Protein AF-A0A528FIL7-F1 (afdb_monomer_lite)

pLDDT: mean 72.05, std 11.56, range [48.19, 90.88]

Secondary structure (DSSP, 8-state):
-PPP--SEEEEE-TTS-EEEEE-TTHHHHHHHTT--HHHHHHHHHHHHT-SS-TTBTTBSHHHHHHTT--HHHHTT-

Structure (mmCIF, N/CA/C/O backbone):
data_AF-A0A528FIL7-F1
#
_entry.id   AF-A0A528FIL7-F1
#
loop_
_atom_site.group_PDB
_atom_site.id
_atom_site.type_symbol
_atom_site.label_atom_id
_atom_site.label_alt_id
_atom_site.label_comp_id
_atom_site.label_asym_id
_atom_site.label_entity_id
_atom_site.label_seq_id
_atom_site.pdbx_PDB_ins_code
_atom_site.Cartn_x
_atom_site.Cartn_y
_atom_site.Cartn_z
_atom_site.occupancy
_atom_site.B_iso_or_equiv
_atom_site.auth_seq_id
_atom_site.auth_comp_id
_atom_site.auth_asym_id
_atom_site.auth_atom_id
_atom_site.pdbx_PDB_model_num
ATOM 1 N N . ILE A 1 1 ? -25.503 -3.536 -8.692 1.00 53.09 1 ILE A N 1
ATOM 2 C CA . ILE A 1 1 ? -24.053 -3.285 -8.861 1.00 53.09 1 ILE A CA 1
ATOM 3 C C . ILE A 1 1 ? -23.358 -4.261 -7.937 1.00 53.09 1 ILE A C 1
ATOM 5 O O . ILE A 1 1 ? -23.633 -4.230 -6.746 1.00 53.09 1 ILE A O 1
ATOM 9 N N . GLU A 1 2 ? -22.598 -5.193 -8.497 1.00 48.19 2 GLU A N 1
ATOM 10 C CA . GLU A 1 2 ? -21.875 -6.205 -7.725 1.00 48.19 2 GLU A CA 1
ATOM 11 C C . GLU A 1 2 ? -20.599 -5.565 -7.146 1.00 48.19 2 GLU A C 1
ATOM 13 O O . GLU A 1 2 ? -19.948 -4.796 -7.862 1.00 48.19 2 GLU A O 1
ATOM 18 N N . PRO A 1 3 ? -20.270 -5.779 -5.860 1.00 60.72 3 PRO A N 1
ATOM 19 C CA . PRO A 1 3 ? -19.083 -5.186 -5.264 1.00 60.72 3 PRO A CA 1
ATOM 20 C C . PRO A 1 3 ? -17.824 -5.807 -5.870 1.00 60.72 3 PRO A C 1
ATOM 22 O O . PRO A 1 3 ? -17.719 -7.020 -6.040 1.00 60.72 3 PRO A O 1
ATOM 25 N N . ASP A 1 4 ? -16.848 -4.963 -6.188 1.00 65.25 4 ASP A N 1
ATOM 26 C CA . ASP A 1 4 ? -15.574 -5.435 -6.705 1.00 65.25 4 ASP A CA 1
ATOM 27 C C . ASP A 1 4 ? -14.809 -6.231 -5.644 1.00 65.25 4 ASP A C 1
ATOM 29 O O . ASP A 1 4 ? -14.463 -5.710 -4.589 1.00 65.25 4 ASP A O 1
ATOM 33 N N . PHE A 1 5 ? -14.505 -7.494 -5.945 1.00 65.06 5 PHE A N 1
ATOM 34 C CA . PHE A 1 5 ? -13.722 -8.364 -5.060 1.00 65.06 5 PHE A CA 1
ATOM 35 C C . PHE A 1 5 ? -12.227 -8.024 -5.043 1.00 65.06 5 PHE A C 1
ATOM 37 O O . PHE A 1 5 ? -11.524 -8.330 -4.082 1.00 65.06 5 PHE A O 1
ATOM 44 N N . ALA A 1 6 ? -11.719 -7.408 -6.112 1.00 68.00 6 ALA A N 1
ATOM 45 C CA . ALA A 1 6 ? -10.310 -7.058 -6.228 1.00 68.00 6 ALA A CA 1
ATOM 46 C C . ALA A 1 6 ? -10.040 -5.660 -5.656 1.00 68.00 6 ALA A C 1
ATOM 48 O O . ALA A 1 6 ? -10.708 -4.693 -6.018 1.00 68.00 6 ALA A O 1
ATOM 49 N N . LEU A 1 7 ? -9.005 -5.552 -4.818 1.00 70.62 7 LEU A N 1
ATOM 50 C CA . LEU A 1 7 ? -8.498 -4.284 -4.276 1.00 70.62 7 LEU A CA 1
ATOM 51 C C . LEU A 1 7 ? -7.977 -3.353 -5.387 1.00 70.62 7 LEU A C 1
ATOM 53 O O . LEU A 1 7 ? -8.165 -2.138 -5.337 1.00 70.62 7 LEU A O 1
ATOM 57 N N . VAL A 1 8 ? -7.356 -3.944 -6.412 1.00 71.19 8 VAL A N 1
ATOM 58 C CA . VAL A 1 8 ? -6.786 -3.249 -7.569 1.00 71.19 8 VAL A CA 1
ATOM 59 C C . VAL A 1 8 ? -7.185 -3.987 -8.834 1.00 71.19 8 VAL A C 1
ATOM 61 O O . VAL A 1 8 ? -6.995 -5.198 -8.952 1.00 71.19 8 VAL A O 1
ATOM 64 N N . LYS A 1 9 ? -7.694 -3.244 -9.810 1.00 74.88 9 LYS A N 1
ATOM 65 C CA . LYS A 1 9 ? -7.946 -3.739 -11.160 1.00 74.88 9 LYS A CA 1
ATOM 66 C C . LYS A 1 9 ? -6.889 -3.225 -12.119 1.00 74.88 9 LYS A C 1
ATOM 68 O O . LYS A 1 9 ? -6.526 -2.053 -12.083 1.00 74.88 9 LYS A O 1
ATOM 73 N N . PHE A 1 10 ? -6.456 -4.093 -13.025 1.00 73.44 10 PHE A N 1
ATOM 74 C CA . PHE A 1 10 ? -5.521 -3.754 -14.090 1.00 73.44 10 PHE A CA 1
ATOM 75 C C . PHE A 1 10 ? -6.266 -3.712 -15.418 1.00 73.44 10 PHE A C 1
ATOM 77 O O . PHE A 1 10 ? -6.836 -4.712 -15.852 1.00 73.44 10 PHE A O 1
ATOM 84 N N . LYS A 1 11 ? -6.246 -2.559 -16.085 1.00 78.50 11 LYS A N 1
ATOM 85 C CA . LYS A 1 11 ? -6.768 -2.409 -17.442 1.00 78.50 11 LYS A CA 1
ATOM 86 C C . LYS A 1 11 ? -5.608 -2.267 -18.416 1.00 78.50 11 LYS A C 1
ATOM 88 O O . LYS A 1 11 ? -4.832 -1.322 -18.315 1.00 78.50 11 LYS A O 1
ATOM 93 N N . LYS A 1 12 ? -5.483 -3.200 -19.359 1.00 77.12 12 LYS A N 1
ATOM 94 C CA . LYS A 1 12 ? -4.476 -3.124 -20.423 1.00 77.12 12 LYS A CA 1
ATOM 95 C C . LYS A 1 12 ? -4.865 -2.032 -21.423 1.00 77.12 12 LYS A C 1
ATOM 97 O O . LYS A 1 12 ? -6.020 -1.972 -21.846 1.00 77.12 12 LYS A O 1
ATOM 102 N N . LEU A 1 13 ? -3.920 -1.167 -21.780 1.00 78.94 13 LEU A N 1
ATOM 103 C CA . LEU A 1 13 ? -4.130 -0.106 -22.766 1.00 78.94 13 LEU A CA 1
ATOM 104 C C . LEU A 1 13 ? -3.778 -0.598 -24.174 1.00 78.94 13 LEU A C 1
ATOM 106 O O . LEU A 1 13 ? -2.884 -1.429 -24.344 1.00 78.94 13 LEU A O 1
ATOM 110 N N . ALA A 1 14 ? -4.468 -0.063 -25.187 1.00 81.00 14 ALA A N 1
ATOM 111 C CA . ALA A 1 14 ? -4.277 -0.445 -26.589 1.00 81.00 14 ALA A CA 1
ATOM 112 C C . ALA A 1 14 ? -2.838 -0.202 -27.093 1.00 81.00 14 ALA A C 1
ATOM 114 O O . ALA A 1 14 ? -2.360 -0.948 -27.939 1.00 81.00 14 ALA A O 1
ATOM 115 N N . GLY A 1 15 ? -2.130 0.787 -26.533 1.00 79.44 15 GLY A N 1
ATOM 116 C CA . GLY A 1 15 ? -0.731 1.103 -26.857 1.00 79.44 15 GLY A CA 1
ATOM 117 C C . GLY A 1 15 ? 0.321 0.301 -26.080 1.00 79.44 15 GLY A C 1
ATOM 118 O O . GLY A 1 15 ? 1.505 0.596 -26.192 1.00 79.44 15 GLY A O 1
ATOM 119 N N . GLY A 1 16 ? -0.091 -0.690 -25.282 1.00 70.00 16 GLY A N 1
ATOM 120 C CA . GLY A 1 16 ? 0.788 -1.360 -24.325 1.00 70.00 16 GLY A CA 1
ATOM 121 C C . GLY A 1 16 ? 0.886 -0.590 -23.005 1.00 70.00 16 GLY A C 1
ATOM 122 O O . GLY A 1 16 ? 0.824 0.635 -22.964 1.00 70.00 16 GLY A O 1
ATOM 123 N N . GLY A 1 17 ? 0.972 -1.330 -21.900 1.00 73.25 17 GLY A N 1
ATOM 124 C CA . GLY A 1 17 ? 0.916 -0.787 -20.540 1.00 73.25 17 GLY A CA 1
ATOM 125 C C . GLY A 1 17 ? -0.385 -1.120 -19.808 1.00 73.25 17 GLY A C 1
ATOM 126 O O . GLY A 1 17 ? -1.338 -1.655 -20.386 1.00 73.25 17 GLY A O 1
ATOM 127 N N . TYR A 1 18 ? -0.404 -0.824 -18.510 1.00 70.56 18 TYR A N 1
ATOM 128 C CA . TYR A 1 18 ? -1.513 -1.130 -17.612 1.00 70.56 18 TYR A CA 1
ATOM 129 C C . TYR A 1 18 ? -1.920 0.113 -16.828 1.00 70.56 18 TYR A C 1
ATOM 131 O O . TYR A 1 18 ? -1.077 0.807 -16.268 1.00 70.56 18 TYR A O 1
ATOM 139 N N . PHE A 1 19 ? -3.223 0.356 -16.755 1.00 71.88 19 PHE A N 1
ATOM 140 C CA . PHE A 1 19 ? -3.822 1.345 -15.874 1.00 71.88 19 PHE A CA 1
ATOM 141 C C . PHE A 1 19 ? -4.341 0.640 -14.620 1.00 71.88 19 PHE A C 1
ATOM 143 O O . PHE A 1 19 ? -5.122 -0.311 -14.726 1.00 71.88 19 PHE A O 1
ATOM 150 N N . LYS A 1 20 ? -3.893 1.081 -13.443 1.00 72.06 20 LYS A N 1
ATOM 151 C CA . LYS A 1 20 ? -4.368 0.565 -12.155 1.00 72.06 20 LYS A CA 1
ATOM 152 C C . LYS A 1 20 ? -5.583 1.369 -11.700 1.00 72.06 20 LYS A C 1
ATOM 154 O O . LYS A 1 20 ? -5.539 2.594 -11.682 1.00 72.06 20 LYS A O 1
ATOM 159 N N . ILE A 1 21 ? -6.654 0.682 -11.323 1.00 73.81 21 ILE A N 1
ATOM 160 C CA . ILE A 1 21 ? -7.874 1.276 -10.767 1.00 73.81 21 ILE A CA 1
ATOM 161 C C . ILE A 1 21 ? -8.053 0.711 -9.362 1.00 73.81 21 ILE A C 1
ATOM 163 O O . ILE A 1 21 ? -8.143 -0.506 -9.204 1.00 73.81 21 ILE A O 1
ATOM 167 N N . ILE A 1 22 ? -8.102 1.580 -8.354 1.00 71.88 22 ILE A N 1
ATOM 168 C CA . ILE A 1 22 ? -8.385 1.178 -6.971 1.00 71.88 22 ILE A CA 1
ATOM 169 C C . ILE A 1 22 ? -9.886 0.977 -6.815 1.00 71.88 22 ILE A C 1
ATOM 171 O O . ILE A 1 22 ? -10.687 1.774 -7.318 1.00 71.88 22 ILE A O 1
ATOM 175 N N . ASN A 1 23 ? -10.268 -0.046 -6.062 1.00 80.56 23 ASN A N 1
ATOM 176 C CA . ASN A 1 23 ? -11.634 -0.171 -5.590 1.00 80.56 23 ASN A CA 1
AT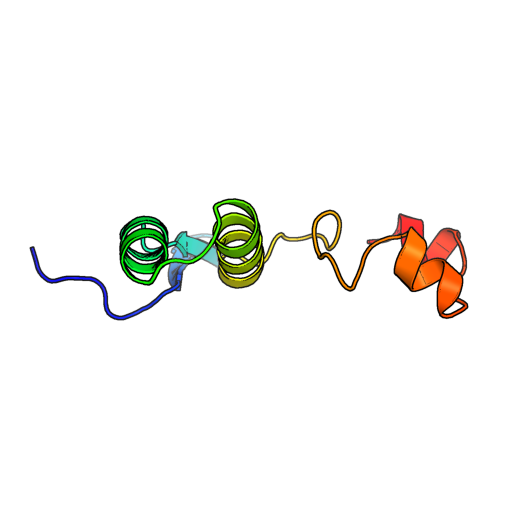OM 177 C C . ASN A 1 23 ? -11.950 0.923 -4.550 1.00 80.56 23 ASN A C 1
ATOM 179 O O . ASN A 1 23 ? -11.474 0.886 -3.417 1.00 80.56 23 ASN A O 1
ATOM 183 N N . ARG A 1 24 ? -12.799 1.886 -4.931 1.00 79.50 24 ARG A N 1
ATOM 184 C CA . ARG A 1 24 ? -13.208 3.021 -4.082 1.00 79.50 24 ARG A CA 1
ATOM 185 C C . ARG A 1 24 ? -14.044 2.627 -2.858 1.00 79.50 24 ARG A C 1
ATOM 187 O O . ARG A 1 24 ? -14.275 3.486 -2.018 1.00 79.50 24 ARG A O 1
ATOM 194 N N . ALA A 1 25 ? -14.485 1.373 -2.745 1.00 82.06 25 ALA A N 1
ATOM 195 C CA . ALA A 1 25 ? -15.164 0.860 -1.554 1.00 82.06 25 ALA A CA 1
ATOM 196 C C . ALA A 1 25 ? -14.186 0.450 -0.435 1.00 82.06 25 ALA A C 1
ATOM 198 O O . ALA A 1 25 ? -14.587 0.342 0.721 1.00 82.06 25 ALA A O 1
ATOM 199 N N . VAL A 1 26 ? -12.902 0.245 -0.755 1.00 82.62 26 VAL A N 1
ATOM 200 C CA . VAL A 1 26 ? -11.868 -0.144 0.221 1.00 82.62 26 VAL A CA 1
ATOM 201 C C . VAL A 1 26 ? -11.722 0.872 1.364 1.00 82.62 26 VAL A C 1
ATOM 203 O O . VAL A 1 26 ? -11.727 0.440 2.516 1.00 82.62 26 VAL A O 1
ATOM 206 N N . PRO A 1 27 ? -11.653 2.195 1.118 1.00 83.88 27 PRO A N 1
ATOM 207 C CA . PRO A 1 27 ? -11.468 3.173 2.189 1.00 83.88 27 PRO A CA 1
ATOM 208 C C . PRO A 1 27 ? -12.670 3.221 3.133 1.00 83.88 27 PRO A C 1
ATOM 210 O O . PRO A 1 27 ? -12.504 3.294 4.346 1.00 83.88 27 PRO A O 1
ATOM 213 N N . GLU A 1 28 ? -13.889 3.119 2.595 1.00 87.00 28 GLU A N 1
ATOM 214 C CA . GLU A 1 28 ? -15.100 3.067 3.419 1.00 87.00 28 GLU A CA 1
ATOM 215 C C . GLU A 1 28 ? -15.165 1.797 4.269 1.00 87.00 28 GLU A C 1
ATOM 217 O O . GLU A 1 28 ? -15.444 1.885 5.463 1.00 87.00 28 GLU A O 1
ATOM 222 N N . ALA A 1 29 ? -14.825 0.636 3.702 1.00 83.56 29 ALA A N 1
ATOM 223 C CA . ALA A 1 29 ? -14.775 -0.614 4.455 1.00 83.56 29 ALA A CA 1
ATOM 224 C C . ALA A 1 29 ? -13.751 -0.552 5.601 1.00 83.56 29 ALA A C 1
ATOM 226 O O . ALA A 1 29 ? -14.042 -0.986 6.714 1.00 83.56 29 ALA A O 1
ATOM 227 N N . LEU A 1 30 ? -12.574 0.033 5.364 1.00 85.19 30 LEU A N 1
ATOM 228 C CA . LEU A 1 30 ? -11.550 0.196 6.398 1.00 85.19 30 LEU A CA 1
ATOM 229 C C . LEU A 1 30 ? -11.994 1.157 7.514 1.00 85.19 30 LEU A C 1
ATOM 231 O O . LEU A 1 30 ? -11.742 0.866 8.683 1.00 85.19 30 LEU A O 1
ATOM 235 N N . ARG A 1 31 ? -12.726 2.238 7.195 1.00 90.56 31 ARG A N 1
ATOM 236 C CA . ARG A 1 31 ? -13.349 3.099 8.222 1.00 90.56 31 ARG A CA 1
ATOM 237 C C . ARG A 1 31 ? -14.331 2.319 9.085 1.00 90.56 31 ARG A C 1
ATOM 239 O O . ARG A 1 31 ? -14.294 2.433 10.306 1.00 90.56 31 ARG A O 1
ATOM 246 N N . THR A 1 32 ? -15.186 1.500 8.470 1.00 90.19 32 THR A N 1
ATOM 247 C CA . THR A 1 32 ? -16.138 0.648 9.203 1.00 90.19 32 THR A CA 1
ATOM 248 C C . THR A 1 32 ? -15.431 -0.357 10.113 1.00 90.19 32 THR A C 1
ATOM 250 O O . THR A 1 32 ? -15.920 -0.647 11.201 1.00 90.19 32 THR A O 1
ATOM 253 N N . LEU A 1 33 ? -14.263 -0.854 9.703 1.00 88.00 33 LEU A N 1
ATOM 254 C CA . LEU A 1 33 ? -13.426 -1.754 10.500 1.00 88.00 33 LEU A CA 1
ATOM 255 C C . LEU A 1 33 ? -12.608 -1.038 11.594 1.00 88.00 33 LEU A C 1
ATOM 257 O O . LEU A 1 33 ? -11.913 -1.705 12.358 1.00 88.00 33 LEU A O 1
ATOM 261 N N . GLY A 1 34 ? -12.696 0.2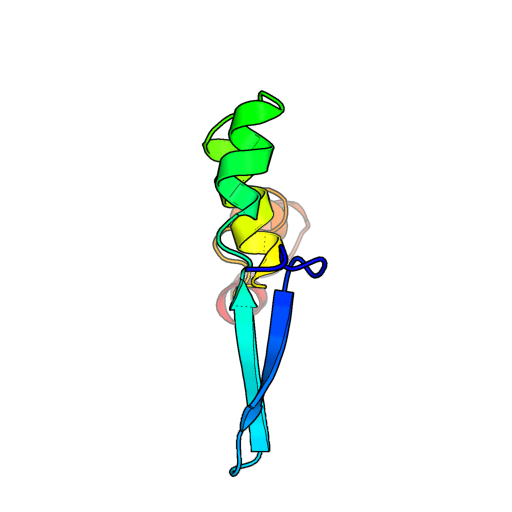92 11.698 1.00 89.19 34 GLY A N 1
ATOM 262 C CA . GLY A 1 34 ? -12.060 1.076 12.759 1.00 89.19 34 GLY A CA 1
ATOM 263 C C . GLY A 1 34 ? -10.604 1.464 12.494 1.00 89.19 34 GLY A C 1
ATOM 264 O O . GLY A 1 34 ? -9.903 1.847 13.429 1.00 89.19 34 GLY A O 1
ATOM 265 N N . TYR A 1 35 ? -10.137 1.379 11.247 1.00 88.62 35 TYR A N 1
ATOM 266 C CA . TYR A 1 35 ? -8.816 1.891 10.879 1.00 88.62 35 TYR A CA 1
ATOM 267 C C . TYR A 1 35 ? -8.797 3.422 10.921 1.00 88.62 35 TYR A C 1
ATOM 269 O O . TYR A 1 35 ? -9.779 4.081 10.572 1.00 88.62 35 TYR A O 1
ATOM 277 N N . SER A 1 36 ? -7.664 4.000 11.321 1.00 90.88 36 SER A N 1
ATOM 278 C CA . SER A 1 36 ? -7.470 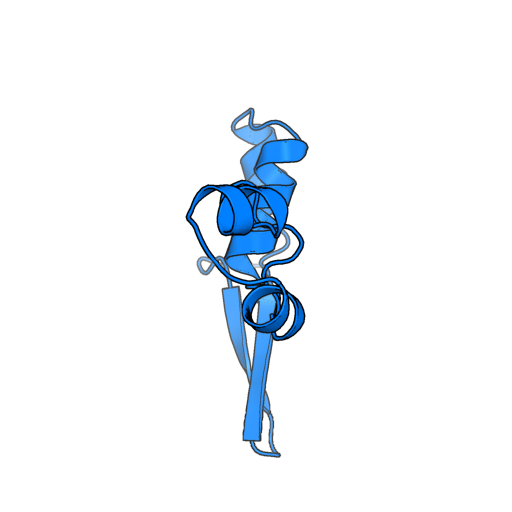5.451 11.268 1.00 90.88 36 SER A CA 1
ATOM 279 C C . SER A 1 36 ? -7.283 5.932 9.826 1.00 90.88 36 SER A C 1
ATOM 281 O O . SER A 1 36 ? -6.766 5.202 8.981 1.00 90.88 36 SER A O 1
ATOM 283 N N . GLU A 1 37 ? -7.602 7.200 9.545 1.00 87.00 37 GLU A N 1
ATOM 284 C CA . GLU A 1 37 ? -7.376 7.791 8.212 1.00 87.00 37 GLU A CA 1
ATOM 285 C C . GLU A 1 37 ? -5.909 7.675 7.754 1.00 87.00 37 GLU A C 1
ATOM 287 O O . GLU A 1 37 ? -5.646 7.508 6.567 1.00 87.00 37 GLU A O 1
ATOM 292 N N . SER A 1 38 ? -4.944 7.686 8.686 1.00 84.94 38 SER A N 1
ATOM 293 C CA . SER A 1 38 ? -3.527 7.467 8.366 1.00 84.94 38 SER A CA 1
ATOM 294 C C . SER A 1 38 ? -3.247 6.044 7.871 1.00 84.94 38 SER A C 1
ATOM 296 O O . SER A 1 38 ? -2.548 5.872 6.878 1.00 84.94 38 SER A O 1
ATOM 298 N N . GLN A 1 39 ? -3.823 5.024 8.515 1.00 82.19 39 GLN A N 1
ATOM 299 C CA . GLN A 1 39 ? -3.678 3.627 8.093 1.00 82.19 39 GLN A CA 1
ATOM 300 C C . GLN A 1 39 ? -4.376 3.379 6.755 1.00 82.19 39 GLN A C 1
ATOM 302 O O . GLN A 1 39 ? -3.860 2.653 5.909 1.00 82.19 39 GLN A O 1
ATOM 307 N N . ILE A 1 40 ? -5.535 4.004 6.545 1.00 84.69 40 ILE A N 1
ATOM 308 C CA . ILE A 1 40 ? -6.276 3.923 5.285 1.00 84.69 40 ILE A CA 1
ATOM 309 C C . ILE A 1 40 ? -5.441 4.508 4.145 1.00 84.69 40 ILE A C 1
ATOM 311 O O . ILE A 1 40 ? -5.268 3.844 3.126 1.00 84.69 40 ILE A O 1
ATOM 315 N N . ALA A 1 41 ? -4.856 5.692 4.340 1.00 81.44 41 ALA A N 1
ATOM 316 C CA . ALA A 1 41 ? -3.986 6.323 3.351 1.00 81.44 41 ALA A CA 1
ATOM 317 C C . ALA A 1 41 ? -2.741 5.474 3.034 1.00 81.44 41 ALA A C 1
ATOM 319 O O . ALA A 1 41 ? -2.356 5.360 1.871 1.00 81.44 41 ALA A O 1
ATOM 320 N N . GLU A 1 42 ? -2.134 4.833 4.039 1.00 79.12 42 GLU A N 1
ATOM 321 C CA . GLU A 1 42 ? -1.010 3.908 3.839 1.00 79.12 42 GLU A CA 1
ATOM 322 C C . GLU A 1 42 ? -1.412 2.666 3.030 1.00 79.12 42 GLU A C 1
ATOM 324 O O . GLU A 1 42 ? -0.709 2.281 2.091 1.00 79.12 42 GLU A O 1
ATOM 329 N N . ILE A 1 43 ? -2.552 2.051 3.360 1.00 78.44 43 ILE A N 1
ATOM 330 C CA . ILE A 1 43 ? -3.074 0.869 2.662 1.00 78.44 43 ILE A CA 1
ATOM 331 C C . ILE A 1 43 ? -3.446 1.218 1.221 1.00 78.44 43 ILE A C 1
ATOM 333 O O . ILE A 1 43 ? -3.097 0.471 0.306 1.00 78.44 43 ILE A O 1
ATOM 337 N N . GLU A 1 44 ? -4.112 2.356 1.004 1.00 77.94 44 GLU A N 1
ATOM 338 C CA . GLU A 1 44 ? -4.400 2.871 -0.331 1.00 77.94 44 GLU A CA 1
ATOM 339 C C . GLU A 1 44 ? -3.102 3.044 -1.114 1.00 77.94 44 GLU A C 1
ATOM 341 O O . GLU A 1 44 ? -2.947 2.417 -2.159 1.00 77.94 44 GLU A O 1
ATOM 346 N N . ALA A 1 45 ? -2.141 3.809 -0.587 1.00 75.00 45 ALA A N 1
ATOM 347 C CA . ALA A 1 45 ? -0.857 4.084 -1.230 1.00 75.00 45 ALA A CA 1
ATOM 348 C C . ALA A 1 45 ? -0.084 2.808 -1.603 1.00 75.00 45 ALA A C 1
ATOM 350 O O . ALA A 1 45 ? 0.518 2.746 -2.682 1.00 75.00 45 ALA A O 1
ATOM 351 N N . TYR A 1 46 ? -0.120 1.791 -0.737 1.00 72.81 46 TYR A N 1
ATOM 352 C CA . TYR A 1 46 ? 0.468 0.482 -1.002 1.00 72.81 46 TYR A CA 1
ATOM 353 C C . TYR A 1 46 ? -0.282 -0.265 -2.113 1.00 72.81 46 TYR A C 1
ATOM 355 O O . TYR A 1 46 ? 0.341 -0.774 -3.046 1.00 72.81 46 TYR A O 1
ATOM 363 N N . ALA A 1 47 ? -1.616 -0.286 -2.060 1.00 68.94 47 ALA A N 1
ATOM 364 C CA . ALA A 1 47 ? -2.459 -0.980 -3.027 1.00 68.94 47 ALA A CA 1
ATOM 365 C C . ALA A 1 47 ? -2.370 -0.365 -4.433 1.00 68.94 47 ALA A C 1
ATOM 367 O O . ALA A 1 47 ? -2.200 -1.092 -5.411 1.00 68.94 47 ALA A O 1
ATOM 368 N N . VAL A 1 48 ? -2.404 0.966 -4.576 1.00 68.06 48 VAL A N 1
ATOM 369 C CA . VAL A 1 48 ? -2.215 1.597 -5.900 1.00 68.06 48 VAL A CA 1
ATOM 370 C C . VAL A 1 48 ? -0.811 1.326 -6.425 1.00 68.06 48 VAL A C 1
ATOM 372 O O . VAL A 1 48 ? -0.602 1.252 -7.637 1.00 68.06 48 VAL A O 1
ATOM 375 N N . GLY A 1 49 ? 0.154 1.155 -5.518 1.00 61.31 49 GLY A N 1
ATOM 376 C CA . GLY A 1 49 ? 1.571 1.158 -5.819 1.00 61.31 49 GLY A CA 1
ATOM 377 C C . GLY A 1 49 ? 1.926 2.477 -6.480 1.00 61.31 49 GLY A C 1
ATOM 378 O O . GLY A 1 49 ? 1.901 2.568 -7.712 1.00 61.31 49 GLY A O 1
ATOM 379 N N . HIS A 1 50 ? 2.243 3.490 -5.670 1.00 55.88 50 HIS A N 1
ATOM 380 C CA . HIS A 1 50 ? 2.922 4.671 -6.185 1.00 55.88 50 HIS A CA 1
ATOM 381 C C . HIS A 1 50 ? 4.102 4.201 -7.043 1.00 55.88 50 HIS A C 1
ATOM 383 O O . HIS A 1 50 ? 4.878 3.337 -6.638 1.00 55.88 50 HIS A O 1
ATOM 389 N N . GLY A 1 51 ? 4.246 4.770 -8.237 1.00 48.75 51 GLY A N 1
ATOM 390 C CA . GLY A 1 51 ? 5.438 4.573 -9.063 1.00 48.75 51 GLY A CA 1
ATOM 391 C C . GLY A 1 51 ? 6.713 5.163 -8.442 1.00 48.75 51 GLY A C 1
ATOM 392 O O . GLY A 1 51 ? 7.687 5.322 -9.161 1.00 48.75 51 GLY A O 1
ATOM 393 N N . ASN A 1 52 ? 6.686 5.530 -7.155 1.00 49.34 52 ASN A N 1
ATOM 394 C CA . ASN A 1 52 ? 7.811 5.972 -6.341 1.00 49.34 52 ASN A CA 1
ATOM 395 C C . ASN A 1 52 ? 7.541 5.672 -4.852 1.00 49.34 52 ASN A C 1
ATOM 397 O O . ASN A 1 52 ? 6.401 5.467 -4.433 1.00 49.34 52 ASN A O 1
ATOM 401 N N . LEU A 1 53 ? 8.601 5.627 -4.047 1.00 49.28 53 LEU A N 1
ATOM 402 C CA . LEU A 1 53 ? 8.560 5.200 -2.640 1.00 49.28 53 LEU A CA 1
ATOM 403 C C . LEU A 1 53 ? 8.334 6.359 -1.651 1.00 49.28 53 LEU A C 1
ATOM 405 O O . LEU A 1 53 ? 8.412 6.174 -0.441 1.00 49.28 53 LEU A O 1
ATOM 409 N N . ASN A 1 54 ? 8.011 7.558 -2.137 1.00 49.81 54 ASN A N 1
ATOM 410 C CA . ASN A 1 54 ? 8.094 8.800 -1.357 1.00 49.81 54 ASN A CA 1
ATOM 411 C C . ASN A 1 54 ? 7.099 8.924 -0.190 1.00 49.81 54 ASN A C 1
ATOM 413 O O . ASN A 1 54 ? 7.220 9.844 0.616 1.00 49.81 54 ASN A O 1
ATOM 417 N N . GLN A 1 55 ? 6.115 8.031 -0.092 1.00 49.38 55 GLN A N 1
ATOM 418 C CA . GLN A 1 55 ? 5.105 8.024 0.973 1.00 49.38 55 GLN A CA 1
ATOM 419 C C . GLN A 1 55 ? 5.073 6.703 1.757 1.00 49.38 55 GLN A C 1
ATOM 421 O O . GLN A 1 55 ? 4.179 6.498 2.571 1.00 49.38 55 GLN A O 1
ATOM 426 N N . ALA A 1 56 ? 6.029 5.791 1.537 1.00 50.38 56 ALA A N 1
ATOM 427 C CA . ALA A 1 56 ? 6.083 4.551 2.303 1.00 50.38 56 ALA A CA 1
ATOM 428 C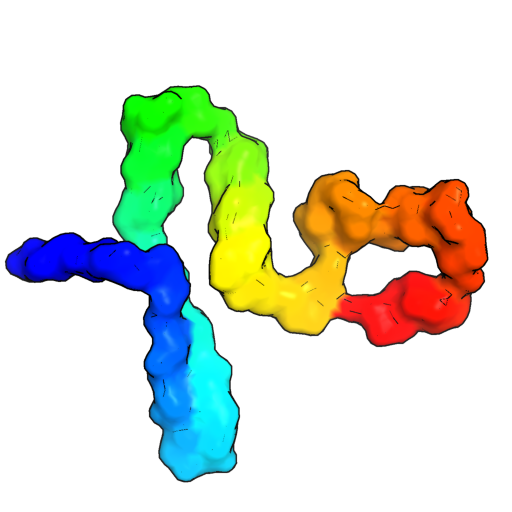 C . ALA A 1 56 ? 6.629 4.831 3.723 1.00 50.38 56 ALA A C 1
ATOM 430 O O . ALA A 1 56 ? 7.785 5.248 3.864 1.00 50.38 56 ALA A O 1
ATOM 431 N N . PRO A 1 57 ? 5.859 4.558 4.795 1.00 54.34 57 PRO A N 1
ATOM 432 C CA . PRO A 1 57 ? 6.262 4.866 6.173 1.00 54.34 57 PRO A CA 1
ATOM 433 C C . PRO A 1 57 ? 7.537 4.114 6.590 1.00 54.34 57 PRO A C 1
ATOM 435 O O . PRO A 1 57 ? 8.345 4.630 7.359 1.00 54.34 57 PRO A O 1
ATOM 438 N N . ALA A 1 58 ? 7.764 2.925 6.019 1.00 56.41 58 ALA A N 1
ATOM 439 C CA . ALA A 1 58 ? 8.933 2.085 6.282 1.00 56.41 58 ALA A CA 1
ATOM 440 C C . ALA A 1 58 ? 10.069 2.217 5.244 1.00 56.41 58 ALA A C 1
ATOM 442 O O . ALA A 1 58 ? 11.135 1.629 5.439 1.00 56.41 58 ALA A O 1
ATOM 443 N N . VAL A 1 59 ? 9.840 2.931 4.133 1.00 54.56 59 VAL A N 1
ATOM 444 C CA . VAL A 1 59 ? 10.792 3.062 3.015 1.00 54.56 59 VAL A CA 1
ATOM 445 C C . VAL A 1 59 ? 10.743 4.487 2.464 1.00 54.56 59 VAL A C 1
ATOM 447 O O . VAL A 1 59 ? 10.261 4.746 1.373 1.00 54.56 59 VAL A O 1
ATOM 450 N N . ASN A 1 60 ? 11.244 5.4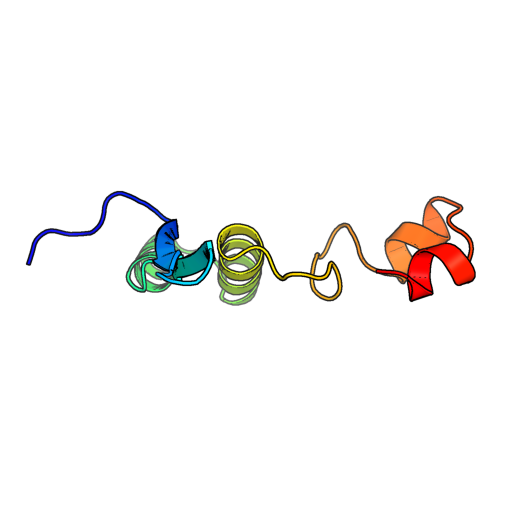23 3.257 1.00 63.56 60 ASN A N 1
ATOM 451 C CA . ASN A 1 60 ? 11.460 6.821 2.887 1.00 63.56 60 ASN A CA 1
ATOM 452 C C . ASN A 1 60 ? 12.968 7.157 2.899 1.00 63.56 60 ASN A C 1
ATOM 454 O O . ASN A 1 60 ? 13.748 6.411 3.509 1.00 63.56 60 ASN A O 1
ATOM 458 N N . PRO A 1 61 ? 13.394 8.285 2.297 1.00 64.75 61 PRO A N 1
ATOM 459 C CA . PRO A 1 61 ? 14.790 8.728 2.296 1.00 64.75 61 PRO A CA 1
ATOM 460 C C . PRO A 1 61 ? 15.481 8.666 3.666 1.00 64.75 61 PRO A C 1
ATOM 462 O O . PRO A 1 61 ? 16.610 8.191 3.765 1.00 64.75 61 PRO A O 1
ATOM 465 N N . GLY A 1 62 ? 14.791 9.060 4.743 1.00 68.62 62 GLY A N 1
ATOM 466 C CA . GLY A 1 62 ? 15.328 9.013 6.107 1.00 68.62 62 GLY A CA 1
ATOM 467 C C . GLY A 1 62 ? 15.587 7.586 6.600 1.00 68.62 62 GLY A C 1
ATOM 468 O O . GLY A 1 62 ? 16.675 7.280 7.085 1.00 68.62 62 GLY A O 1
ATOM 469 N N . SER A 1 63 ? 14.620 6.683 6.416 1.00 69.88 63 SER A N 1
ATOM 470 C CA . SER A 1 63 ? 14.754 5.264 6.780 1.00 69.88 63 SER A CA 1
ATOM 471 C C . SER A 1 63 ? 15.807 4.524 5.940 1.00 69.88 63 SER A C 1
ATOM 473 O O . SER A 1 63 ? 16.473 3.619 6.441 1.00 69.88 63 SER A O 1
ATOM 475 N N . LEU A 1 64 ? 15.996 4.926 4.679 1.00 70.31 64 LEU A N 1
ATOM 476 C CA . LEU A 1 64 ? 16.996 4.359 3.773 1.00 70.31 64 LEU A CA 1
ATOM 477 C C . LEU A 1 64 ? 18.406 4.843 4.123 1.00 70.31 64 LEU A C 1
ATOM 479 O O . LEU A 1 64 ? 19.336 4.036 4.171 1.00 70.31 64 LEU A O 1
ATOM 483 N N . LYS A 1 65 ? 18.554 6.126 4.466 1.00 76.25 65 LYS A N 1
ATOM 484 C CA . LYS A 1 65 ? 19.817 6.697 4.949 1.00 76.25 65 LYS A CA 1
ATOM 485 C C . LYS A 1 65 ? 20.269 6.037 6.253 1.00 76.25 65 LYS A C 1
ATOM 487 O O . LYS A 1 65 ? 21.428 5.652 6.375 1.00 76.25 65 LYS A O 1
ATOM 492 N N . ALA A 1 66 ? 19.339 5.788 7.179 1.00 76.81 66 ALA A N 1
ATOM 493 C CA . ALA A 1 66 ? 19.611 5.047 8.415 1.00 76.81 66 ALA A CA 1
ATOM 494 C C . ALA A 1 66 ? 20.058 3.588 8.176 1.00 76.81 66 ALA A C 1
ATOM 496 O O . ALA A 1 66 ? 20.752 3.013 9.010 1.00 76.81 66 ALA A O 1
ATOM 497 N N . LYS A 1 67 ? 19.697 2.993 7.030 1.00 75.88 67 LYS A N 1
ATOM 498 C CA . LYS A 1 67 ? 20.125 1.650 6.600 1.00 75.88 67 LYS A CA 1
ATOM 499 C C . LYS A 1 67 ? 21.406 1.648 5.749 1.00 75.88 67 LYS A C 1
ATOM 501 O O . LYS A 1 67 ? 21.795 0.590 5.262 1.00 75.88 67 LYS A O 1
ATOM 506 N N . GLY A 1 68 ? 22.062 2.797 5.569 1.00 80.12 68 GLY A N 1
ATOM 507 C CA . GLY A 1 68 ? 23.346 2.908 4.866 1.00 80.12 68 GLY A CA 1
ATOM 508 C C . GLY A 1 68 ? 23.248 3.113 3.352 1.00 80.12 68 GLY A C 1
ATOM 509 O O . GLY A 1 68 ? 24.239 2.920 2.649 1.00 80.12 68 GLY A O 1
ATOM 510 N N . PHE A 1 69 ? 22.081 3.498 2.824 1.00 75.69 69 PHE A N 1
ATOM 511 C CA . PHE A 1 69 ? 21.966 3.894 1.419 1.00 75.69 69 PHE A CA 1
ATOM 512 C C . PHE A 1 69 ? 22.583 5.280 1.197 1.00 75.69 69 PHE A C 1
ATOM 514 O O . PHE A 1 69 ? 22.405 6.187 2.010 1.00 75.69 69 PHE A O 1
ATOM 521 N N . THR A 1 70 ? 23.310 5.436 0.089 1.00 81.19 70 THR A N 1
ATOM 522 C CA . THR A 1 70 ? 23.934 6.703 -0.308 1.00 81.19 70 THR A CA 1
ATOM 523 C C . THR A 1 70 ? 22.909 7.654 -0.919 1.00 81.19 70 THR A C 1
ATOM 525 O O . THR A 1 70 ? 21.938 7.212 -1.536 1.00 81.19 70 THR A O 1
ATOM 528 N N . ASP A 1 71 ? 23.145 8.961 -0.785 1.00 75.62 71 ASP A N 1
ATOM 529 C CA . ASP A 1 71 ? 22.219 9.999 -1.256 1.00 75.6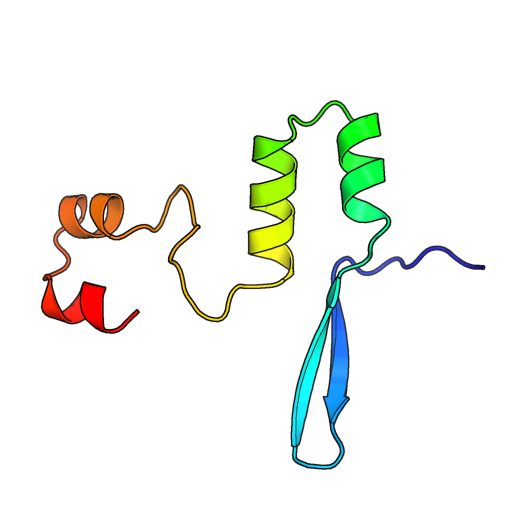2 71 ASP A CA 1
ATOM 530 C C . ASP A 1 71 ? 21.930 9.874 -2.770 1.00 75.62 71 ASP A C 1
ATOM 532 O O . ASP A 1 71 ? 20.779 10.006 -3.180 1.00 75.62 71 ASP A O 1
ATOM 536 N N . ASP A 1 72 ? 22.915 9.465 -3.581 1.00 76.31 72 ASP A N 1
ATOM 537 C CA . ASP A 1 72 ? 22.737 9.205 -5.022 1.00 76.31 72 ASP A CA 1
ATOM 538 C C . ASP A 1 72 ? 21.736 8.079 -5.320 1.00 76.31 72 ASP A C 1
ATOM 540 O O . ASP A 1 72 ? 20.975 8.142 -6.284 1.00 76.31 72 ASP A O 1
ATOM 544 N N . LYS A 1 73 ? 21.714 7.030 -4.486 1.00 65.62 73 LYS A N 1
ATOM 545 C CA . LYS A 1 73 ? 20.765 5.916 -4.637 1.00 65.62 73 LYS A CA 1
ATOM 546 C C . LYS A 1 73 ? 19.369 6.279 -4.149 1.00 65.62 73 LYS A C 1
ATOM 548 O O . LYS A 1 73 ? 18.402 5.680 -4.604 1.00 65.62 73 LYS A O 1
ATOM 553 N N . ILE A 1 74 ? 19.272 7.233 -3.229 1.00 67.69 74 ILE A N 1
ATOM 554 C CA . ILE A 1 74 ? 18.004 7.739 -2.701 1.00 67.69 74 ILE A CA 1
ATOM 555 C C . ILE A 1 74 ? 17.371 8.727 -3.690 1.00 67.69 74 ILE A C 1
ATOM 557 O O . ILE A 1 74 ? 16.161 8.701 -3.868 1.00 67.69 74 ILE A O 1
ATOM 561 N N . ALA A 1 75 ? 18.174 9.549 -4.371 1.00 69.56 75 ALA A N 1
ATOM 562 C CA . ALA A 1 75 ? 17.709 10.495 -5.389 1.00 69.56 75 ALA A CA 1
ATOM 563 C C . ALA A 1 75 ? 17.208 9.830 -6.689 1.00 69.56 75 ALA A C 1
ATOM 565 O O . ALA A 1 75 ? 16.542 10.482 -7.487 1.00 69.56 75 ALA A O 1
ATOM 566 N N . ALA A 1 76 ? 17.534 8.553 -6.909 1.00 62.28 76 ALA A N 1
ATOM 567 C CA . ALA A 1 76 ? 17.103 7.772 -8.070 1.00 62.28 76 ALA A CA 1
ATOM 568 C C . ALA A 1 76 ? 15.759 7.030 -7.873 1.00 62.28 76 ALA A C 1
ATOM 570 O O . ALA A 1 76 ? 15.347 6.291 -8.771 1.00 62.28 76 ALA A O 1
ATOM 571 N N . LEU A 1 77 ? 15.116 7.184 -6.707 1.00 56.75 77 LEU A N 1
ATOM 572 C CA . LEU A 1 77 ? 13.808 6.609 -6.344 1.00 56.75 77 LEU A CA 1
ATOM 573 C C . LEU A 1 77 ? 12.643 7.559 -6.649 1.00 56.75 77 LEU A C 1
ATOM 575 O O . LEU A 1 77 ? 11.528 7.035 -6.884 1.00 56.75 77 LEU A O 1
#

Radius of gyration: 16.06 Å; chains: 1; bounding box: 48×19×40 Å

Foldseek 3Di:
DDQDPDQWDWDADPVGDTDIDGRPCQLVVCVVVPDDPLVSVQVNCVSNPDPDCCPHPCDHPVNVVVVPDDPVVRVVD

Sequence (77 aa):
IEPDFALVKFKKLAGGGYFKIINRAVPEALRTLGYSESQIAEIEAYAVGHGNLNQAPAVNPGSLKAKGFTDDKIAAL